Protein AF-A0A2P2ID49-F1 (afdb_monomer)

Sequence (143 aa):
AFIYKSDTPEELIAKAVEMADAARKGGFLALEEAEISNAFMQKGVDMLVDGHDADVVRASLSSDIRLTAARHEVGAGIFKQFGDVAPAMGMIGTLIGLVAMLSNMDDPKSIGPAMAVALLTTLYGAMIANMVCLPICDKLKLR

Nearest PDB structures (foldseek):
  8brd-assembly1_B  TM=9.382E-01  e=3.944E-12  Vibrio alginolyticus
  8brd-assembly1_D  TM=9.286E-01  e=2.501E-11  Vibrio alginolyticus
  8ucs-assembly1_C  TM=9.036E-01  e=2.583E-06  Clostridium sporogenes
  6ysl-assembly1_C  TM=8.805E-01  e=3.514E-06  Bacillus subtilis subsp. subtilis str. 168
  6ykm-assembly1_D  TM=8.972E-01  e=2.012E-05  Campylobacter jejuni subsp. jejuni 81-176

Structure (mmCIF, N/CA/C/O backbone):
data_AF-A0A2P2ID49-F1
#
_entry.id   AF-A0A2P2ID49-F1
#
loop_
_atom_site.group_PDB
_atom_site.id
_atom_site.type_symbol
_atom_site.label_atom_id
_atom_site.label_alt_id
_atom_site.label_comp_id
_atom_site.label_asym_id
_atom_site.label_entity_id
_atom_site.label_seq_id
_atom_site.pdbx_PDB_ins_code
_atom_site.Cartn_x
_atom_site.Cartn_y
_atom_site.Cartn_z
_atom_site.occupancy
_atom_site.B_iso_or_equiv
_atom_site.auth_seq_id
_atom_site.auth_comp_id
_atom_site.auth_asym_id
_atom_site.auth_atom_id
_atom_site.pdbx_PDB_model_num
ATOM 1 N N . ALA A 1 1 ? 4.492 6.880 5.075 1.00 44.06 1 ALA A N 1
ATOM 2 C CA . ALA A 1 1 ? 4.547 5.419 4.839 1.00 44.06 1 ALA A CA 1
ATOM 3 C C . ALA A 1 1 ? 5.418 4.665 5.859 1.00 44.06 1 ALA A C 1
ATOM 5 O O . ALA A 1 1 ? 5.017 3.587 6.264 1.00 44.06 1 ALA A O 1
ATOM 6 N N . PHE A 1 2 ? 6.559 5.211 6.315 1.00 46.94 2 PHE A N 1
ATOM 7 C CA . PHE A 1 2 ? 7.490 4.529 7.243 1.00 46.94 2 PHE A CA 1
ATOM 8 C C . PHE A 1 2 ? 7.328 4.858 8.741 1.00 46.94 2 PHE A C 1
ATOM 10 O O . PHE A 1 2 ? 8.025 4.276 9.564 1.00 46.94 2 PHE A O 1
ATOM 17 N N . ILE A 1 3 ? 6.437 5.781 9.111 1.00 54.84 3 ILE A N 1
ATOM 18 C CA . ILE A 1 3 ? 6.372 6.346 10.470 1.00 54.84 3 ILE A CA 1
ATOM 19 C C . ILE A 1 3 ? 4.932 6.270 10.974 1.00 54.84 3 ILE A C 1
ATOM 21 O O . ILE A 1 3 ? 4.253 7.278 11.124 1.00 54.84 3 ILE A O 1
ATOM 25 N N . TYR A 1 4 ?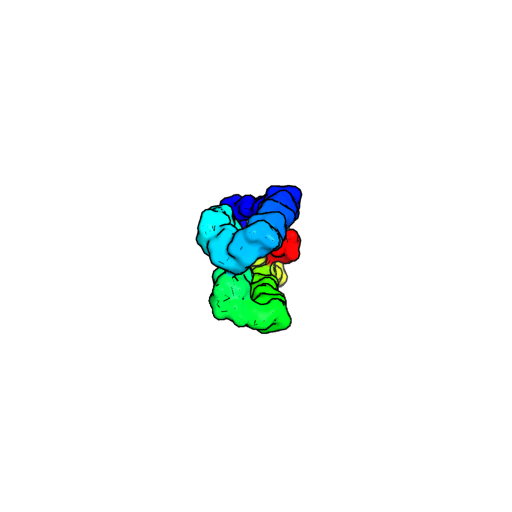 4.405 5.064 11.142 1.00 59.25 4 TYR A N 1
ATOM 26 C CA . TYR A 1 4 ? 3.198 4.904 11.945 1.00 59.25 4 TYR A CA 1
ATOM 27 C C . TYR A 1 4 ? 3.289 3.588 12.688 1.00 59.25 4 TYR A C 1
ATOM 29 O O . TYR A 1 4 ? 3.264 2.523 12.065 1.00 59.25 4 TYR A O 1
ATOM 37 N N . LYS A 1 5 ? 3.440 3.711 14.003 1.00 61.59 5 LYS A N 1
ATOM 38 C CA . LYS A 1 5 ? 3.459 2.620 14.965 1.00 61.59 5 LYS A CA 1
ATOM 39 C C . LYS A 1 5 ? 2.000 2.323 15.299 1.00 61.59 5 LYS A C 1
ATOM 41 O O . LYS A 1 5 ? 1.286 3.236 15.693 1.00 61.59 5 LYS A O 1
ATOM 46 N N . SER A 1 6 ? 1.549 1.104 15.038 1.00 65.75 6 SER A N 1
ATOM 47 C CA . SER A 1 6 ? 0.237 0.660 15.508 1.00 65.75 6 SER A CA 1
ATOM 48 C C . SER A 1 6 ? 0.249 0.644 17.037 1.00 65.75 6 SER A C 1
ATOM 50 O O . SER A 1 6 ? 1.268 0.254 17.616 1.00 65.75 6 SER A O 1
ATOM 52 N N . ASP A 1 7 ? -0.848 1.058 17.667 1.00 74.69 7 ASP A N 1
ATOM 53 C CA . ASP A 1 7 ? -1.019 0.908 19.115 1.00 74.69 7 ASP A CA 1
ATOM 54 C C . ASP A 1 7 ? -0.934 -0.579 19.484 1.00 74.69 7 ASP A C 1
ATOM 56 O O . ASP A 1 7 ? -1.354 -1.449 18.709 1.00 74.69 7 ASP A O 1
ATOM 60 N N . THR A 1 8 ? -0.356 -0.887 20.644 1.00 81.44 8 THR A N 1
ATOM 61 C CA . THR A 1 8 ? -0.265 -2.274 21.105 1.00 81.44 8 THR A CA 1
ATOM 62 C C . THR A 1 8 ? -1.664 -2.762 21.505 1.00 81.44 8 THR A C 1
ATOM 64 O O . THR A 1 8 ? -2.412 -2.035 22.170 1.00 81.44 8 THR A O 1
ATOM 67 N N . PRO A 1 9 ? -2.072 -3.978 21.095 1.00 82.12 9 PRO A N 1
ATOM 68 C CA . PRO A 1 9 ? -3.384 -4.515 21.450 1.00 82.12 9 PRO A CA 1
ATOM 69 C C . PRO A 1 9 ? -3.624 -4.546 22.963 1.00 82.12 9 PRO A C 1
ATOM 71 O O . PRO A 1 9 ? -4.744 -4.325 23.417 1.00 82.12 9 PRO A O 1
ATOM 74 N N . GLU A 1 10 ? -2.574 -4.786 23.746 1.00 85.44 10 GLU A N 1
ATOM 75 C CA . GLU A 1 10 ? -2.632 -4.866 25.202 1.00 85.44 10 GLU A CA 1
ATOM 76 C C . GLU A 1 10 ? -3.012 -3.522 25.840 1.00 85.44 10 GLU A C 1
ATOM 78 O O . GLU A 1 10 ? -3.862 -3.488 26.733 1.00 85.44 10 GLU A O 1
ATOM 83 N N . GLU A 1 11 ? -2.443 -2.413 25.355 1.00 84.62 11 GLU A N 1
ATOM 84 C CA . GLU A 1 11 ? -2.773 -1.063 25.831 1.00 84.62 11 GLU A CA 1
ATOM 85 C C . GLU A 1 11 ? -4.219 -0.688 25.485 1.00 84.62 11 GLU A C 1
ATOM 87 O O . GLU A 1 11 ? -4.935 -0.132 26.321 1.00 84.62 11 GLU A O 1
ATOM 92 N N . LEU A 1 12 ? -4.684 -1.049 24.284 1.00 84.19 12 LEU A N 1
ATOM 93 C CA . LEU A 1 12 ? -6.065 -0.802 23.859 1.00 84.19 12 LEU A CA 1
ATOM 94 C C . LEU A 1 12 ? -7.079 -1.586 24.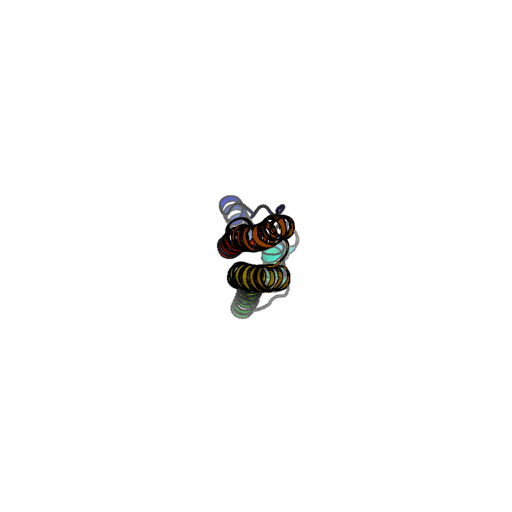702 1.00 84.19 12 LEU A C 1
ATOM 96 O O . LEU A 1 12 ? -8.121 -1.041 25.063 1.00 84.19 12 LEU A O 1
ATOM 100 N N . ILE A 1 13 ? -6.779 -2.844 25.044 1.00 86.69 13 ILE A N 1
ATOM 101 C CA . ILE A 1 13 ? -7.644 -3.667 25.902 1.00 86.69 13 ILE A CA 1
ATOM 102 C C . ILE A 1 13 ? -7.725 -3.068 27.306 1.00 86.69 13 ILE A C 1
ATOM 104 O O . ILE A 1 13 ? -8.827 -2.907 27.830 1.00 86.69 13 ILE A O 1
ATOM 108 N N . ALA A 1 14 ? -6.584 -2.709 27.902 1.00 86.94 14 ALA A N 1
ATOM 109 C CA . ALA A 1 14 ? -6.555 -2.099 29.229 1.00 86.94 14 ALA A CA 1
ATOM 110 C C . ALA A 1 14 ? -7.387 -0.807 29.265 1.00 86.94 14 ALA A C 1
ATOM 112 O O . ALA A 1 14 ? -8.234 -0.640 30.143 1.00 86.94 14 ALA A O 1
ATOM 113 N N . LYS A 1 15 ? -7.224 0.049 28.250 1.00 83.44 15 LYS A N 1
ATOM 114 C CA . LYS A 1 15 ? -7.964 1.308 28.129 1.00 83.44 15 LYS A CA 1
ATOM 115 C C . LYS A 1 15 ? -9.461 1.093 27.888 1.00 83.44 15 LYS A C 1
ATOM 117 O O . LYS A 1 15 ? -10.283 1.812 28.444 1.00 83.44 15 LYS A O 1
ATOM 122 N N . ALA A 1 16 ? -9.843 0.076 27.115 1.00 85.31 16 ALA A N 1
ATOM 123 C CA . ALA A 1 16 ? -11.247 -0.280 26.920 1.00 85.31 16 ALA A CA 1
ATOM 124 C C . ALA A 1 16 ? -11.922 -0.752 28.222 1.00 85.31 16 ALA A C 1
ATOM 126 O O . ALA A 1 16 ? -13.067 -0.383 28.484 1.00 85.31 16 ALA A O 1
ATOM 127 N N . VAL A 1 17 ? -11.218 -1.535 29.048 1.00 87.75 17 VAL A N 1
ATOM 128 C CA . VAL A 1 17 ? -11.719 -1.981 30.360 1.00 87.75 17 VAL A CA 1
ATOM 129 C C . VAL A 1 17 ? -11.858 -0.801 31.323 1.00 87.75 17 VAL A C 1
ATOM 131 O O . VAL A 1 17 ? -12.897 -0.663 31.963 1.00 87.75 17 VAL A O 1
ATOM 134 N N . GLU A 1 18 ? -10.862 0.085 31.374 1.00 86.00 18 GLU A N 1
ATOM 135 C CA . GLU A 1 18 ? -10.901 1.299 32.197 1.00 86.00 18 GLU A CA 1
ATOM 136 C C . GLU A 1 18 ? -12.107 2.188 31.852 1.00 86.00 18 GLU A C 1
ATOM 138 O O . GLU A 1 18 ? -12.856 2.602 32.740 1.00 86.00 18 GLU A O 1
ATOM 143 N N . MET A 1 19 ? -12.360 2.413 30.560 1.00 83.25 19 MET A N 1
ATOM 144 C CA . MET A 1 19 ? -13.525 3.178 30.107 1.00 83.25 19 MET A CA 1
ATOM 145 C C . MET A 1 19 ? -14.849 2.476 30.426 1.00 83.25 19 MET A C 1
ATOM 147 O O . MET A 1 19 ? -15.819 3.138 30.788 1.00 83.25 19 MET A O 1
ATOM 151 N N . ALA A 1 20 ? -14.913 1.144 30.335 1.00 85.19 20 ALA A N 1
ATOM 152 C CA . ALA A 1 20 ? -16.111 0.396 30.711 1.00 85.19 20 ALA A CA 1
ATOM 153 C C . ALA A 1 20 ? -16.430 0.541 32.211 1.00 85.19 20 ALA A C 1
ATOM 155 O O . ALA A 1 20 ? -17.593 0.717 32.586 1.00 85.19 20 ALA A O 1
ATOM 156 N N . ASP A 1 21 ? -15.405 0.524 33.068 1.00 86.25 21 ASP A N 1
ATOM 157 C CA . ASP A 1 21 ? -15.557 0.753 34.506 1.00 86.25 21 ASP A CA 1
ATOM 158 C C . ASP A 1 21 ? -15.966 2.199 34.825 1.00 86.25 21 ASP A C 1
ATOM 160 O O . ASP A 1 21 ? -16.819 2.417 35.693 1.00 86.25 21 ASP A O 1
ATOM 164 N N . ALA A 1 22 ? -15.409 3.184 34.111 1.00 83.62 22 ALA A N 1
ATOM 165 C CA . ALA A 1 22 ? -15.796 4.590 34.227 1.00 83.62 22 ALA A CA 1
ATOM 166 C C . ALA A 1 22 ? -17.264 4.807 33.821 1.00 83.62 22 ALA A C 1
ATOM 168 O O . ALA A 1 22 ? -18.043 5.362 34.601 1.00 83.62 22 ALA A O 1
ATOM 169 N N . ALA A 1 23 ? -17.677 4.264 32.671 1.00 84.56 23 ALA A N 1
ATOM 170 C CA . ALA A 1 23 ? -19.054 4.328 32.184 1.00 84.56 23 ALA A CA 1
ATOM 171 C C . ALA A 1 23 ? -20.051 3.679 33.154 1.00 84.56 23 ALA A C 1
ATOM 173 O O . ALA A 1 23 ? -21.165 4.167 33.340 1.00 84.56 23 ALA A O 1
ATOM 174 N N . ARG A 1 24 ? -19.654 2.589 33.824 1.00 83.75 24 ARG A N 1
ATOM 175 C CA . ARG A 1 24 ? -20.508 1.905 34.803 1.00 83.75 24 ARG A CA 1
ATOM 176 C C . ARG A 1 24 ? -20.708 2.710 36.089 1.00 83.75 24 ARG A C 1
ATOM 178 O O . ARG A 1 24 ? -21.765 2.593 36.705 1.00 83.75 24 ARG A O 1
ATOM 185 N N . LYS A 1 25 ? -19.707 3.487 36.516 1.00 83.69 25 LYS A N 1
ATOM 186 C CA . LYS A 1 25 ? -19.762 4.292 37.750 1.00 83.69 25 LYS A CA 1
ATOM 187 C C . LYS A 1 25 ? -20.379 5.675 37.532 1.00 83.69 25 LYS A C 1
ATOM 189 O O . LYS A 1 25 ? -21.123 6.128 38.395 1.00 83.69 25 LYS A O 1
ATOM 194 N N . GLY A 1 26 ? -20.060 6.331 36.417 1.00 74.81 26 GLY A N 1
ATOM 195 C CA . GLY A 1 26 ? -20.427 7.725 36.141 1.00 74.81 26 GLY A CA 1
ATOM 196 C C . GLY A 1 26 ? -21.353 7.937 34.938 1.00 74.81 26 GLY A C 1
ATOM 197 O O . GLY A 1 26 ? -21.695 9.077 34.635 1.00 74.81 26 GLY A O 1
ATOM 198 N N . GLY A 1 27 ? -21.789 6.869 34.261 1.00 78.50 27 GLY A N 1
ATOM 199 C CA . GLY A 1 27 ? -22.607 6.966 33.050 1.00 78.50 27 GLY A CA 1
ATOM 200 C C . GLY A 1 27 ? -21.821 7.490 31.843 1.00 78.50 27 GLY A C 1
ATOM 201 O O . GLY A 1 27 ? -20.593 7.523 31.850 1.00 78.50 27 GLY A O 1
ATOM 202 N N . PHE A 1 28 ? -22.533 7.906 30.792 1.00 72.69 28 PHE A N 1
ATOM 203 C CA . PHE A 1 28 ? -21.910 8.362 29.542 1.00 72.69 28 PHE A CA 1
ATOM 204 C C . PHE A 1 28 ? -21.135 9.682 29.686 1.00 72.69 28 PHE A C 1
ATOM 206 O O . PHE A 1 28 ? -20.108 9.830 29.041 1.00 72.69 28 PHE A O 1
ATOM 213 N N . LEU A 1 29 ? -21.535 10.593 30.585 1.00 72.56 29 LEU A N 1
ATOM 214 C CA . LEU A 1 29 ? -20.789 11.841 30.832 1.00 72.56 29 LEU A CA 1
ATOM 215 C C . LEU A 1 29 ? -19.365 11.591 31.351 1.00 72.56 29 LEU A C 1
ATOM 217 O O . LEU A 1 29 ? -18.451 12.342 31.037 1.00 72.56 29 LEU A O 1
ATOM 221 N N . ALA A 1 30 ? -19.150 10.511 32.108 1.00 73.75 30 ALA A N 1
ATOM 222 C CA . ALA A 1 30 ? -17.820 10.163 32.605 1.00 73.75 30 ALA A CA 1
ATOM 223 C C . ALA A 1 30 ? -16.859 9.695 31.497 1.00 73.75 30 ALA A C 1
ATOM 225 O O . ALA A 1 30 ? -15.654 9.625 31.725 1.00 73.75 30 ALA A O 1
ATOM 226 N N . LEU A 1 31 ? -17.377 9.363 30.309 1.00 73.69 31 LEU A N 1
ATOM 227 C CA . LEU A 1 31 ? -16.561 9.027 29.144 1.00 73.69 31 LEU A CA 1
ATOM 228 C C . LEU A 1 31 ? -16.069 10.269 28.386 1.00 73.69 31 LEU A C 1
ATOM 230 O O . LEU A 1 31 ? -15.079 10.163 27.671 1.00 73.69 31 LEU A O 1
ATOM 234 N N . GLU A 1 32 ? -16.717 11.425 28.555 1.00 70.88 32 GLU A N 1
ATOM 235 C CA . GLU A 1 32 ? -16.326 12.693 27.917 1.00 70.88 32 GLU A CA 1
ATOM 236 C C . GLU A 1 32 ? -15.051 13.281 28.549 1.00 70.88 32 GLU A C 1
ATOM 238 O O . GLU A 1 32 ? -14.226 13.888 27.872 1.00 70.88 32 GLU A O 1
ATOM 243 N N . GLU A 1 33 ? -14.844 13.037 29.847 1.00 68.75 33 GLU A N 1
ATOM 244 C CA . GLU A 1 33 ? -13.645 13.466 30.582 1.00 68.75 33 GLU A CA 1
ATOM 245 C C . GLU A 1 33 ? -12.429 12.546 30.350 1.00 68.75 33 GLU A C 1
ATOM 247 O O . GLU A 1 33 ? -11.311 12.875 30.755 1.00 68.75 33 GLU A O 1
ATOM 252 N N . ALA A 1 34 ? -12.621 11.385 29.713 1.00 71.19 34 ALA A N 1
ATOM 253 C CA . ALA A 1 34 ? -11.558 10.410 29.496 1.00 71.19 34 ALA A CA 1
ATOM 254 C C . ALA A 1 34 ? -10.684 10.794 28.290 1.00 71.19 34 ALA A C 1
ATOM 256 O O . ALA A 1 34 ? -11.147 10.873 27.153 1.00 71.19 34 ALA A O 1
ATOM 257 N N . GLU A 1 35 ? -9.379 10.973 28.511 1.00 71.69 35 GLU A N 1
ATOM 258 C CA . GLU A 1 35 ? -8.438 11.312 27.440 1.00 71.69 35 GLU A CA 1
ATOM 259 C C . GLU A 1 35 ? -8.142 10.087 26.554 1.00 71.69 35 GLU A C 1
ATOM 261 O O . GLU A 1 35 ? -7.366 9.183 26.899 1.00 71.69 35 GLU A O 1
ATOM 266 N N . ILE A 1 36 ? -8.766 10.031 25.378 1.00 77.25 36 ILE A N 1
ATOM 267 C CA . ILE A 1 36 ? -8.595 8.934 24.423 1.00 77.25 36 ILE A CA 1
ATOM 268 C C . ILE A 1 36 ? -7.503 9.298 23.414 1.00 77.25 36 ILE A C 1
ATOM 270 O O . ILE A 1 36 ? -7.618 10.243 22.646 1.00 77.25 36 ILE A O 1
ATOM 274 N N . SER A 1 37 ? -6.435 8.502 23.386 1.00 74.62 37 SER A N 1
ATOM 275 C CA . SER A 1 37 ? -5.283 8.708 22.497 1.00 74.62 37 SER A CA 1
ATOM 276 C C . SER A 1 37 ? -5.550 8.272 21.054 1.00 74.62 37 SER A C 1
ATOM 278 O O . SER A 1 37 ? -4.947 8.798 20.120 1.00 74.62 37 SER A O 1
ATOM 280 N N . ASN A 1 38 ? -6.446 7.302 20.859 1.00 81.88 38 ASN A N 1
ATOM 281 C CA . ASN A 1 38 ? -6.771 6.759 19.549 1.00 81.88 38 ASN A CA 1
ATOM 282 C C . ASN A 1 38 ? -8.034 7.425 18.980 1.00 81.88 38 ASN A C 1
ATOM 284 O O . ASN A 1 38 ? -9.139 7.224 19.484 1.00 81.88 38 ASN A O 1
ATOM 288 N N . ALA A 1 39 ? -7.873 8.158 17.875 1.00 83.69 39 ALA A N 1
ATOM 289 C CA . ALA A 1 39 ? -8.956 8.899 17.225 1.00 83.69 39 ALA A CA 1
ATOM 290 C C . ALA A 1 39 ? -10.153 8.022 16.793 1.00 83.69 39 ALA A C 1
ATOM 292 O O . ALA A 1 39 ? -11.282 8.505 16.742 1.00 83.69 39 ALA A O 1
ATOM 293 N N . PHE A 1 40 ? -9.936 6.734 16.492 1.00 86.12 40 PHE A N 1
ATOM 294 C CA . PHE A 1 40 ? -11.020 5.807 16.151 1.00 86.12 40 PHE A CA 1
ATOM 295 C C . PHE A 1 40 ? -11.863 5.442 17.381 1.00 86.12 40 PHE A C 1
ATOM 297 O O . PHE A 1 40 ? -13.089 5.431 17.297 1.00 86.12 40 PHE A O 1
ATOM 304 N N . MET A 1 41 ? -11.220 5.186 18.528 1.00 83.38 41 MET A N 1
ATOM 305 C CA . MET A 1 41 ? -11.929 4.956 19.795 1.00 83.38 41 MET A CA 1
ATOM 306 C C . MET A 1 41 ? -12.684 6.206 20.239 1.00 83.38 41 MET A C 1
ATOM 308 O O . MET A 1 41 ? -13.833 6.088 20.652 1.00 83.38 41 MET A O 1
ATOM 312 N N . GLN A 1 42 ? -12.069 7.385 20.104 1.00 85.44 42 GLN A N 1
ATOM 313 C CA . GLN A 1 42 ? -12.686 8.653 20.488 1.00 85.44 42 GLN A CA 1
ATOM 314 C C . GLN A 1 42 ? -13.983 8.890 19.716 1.00 85.44 42 GLN A C 1
ATOM 316 O O . GLN A 1 42 ? -15.031 9.053 20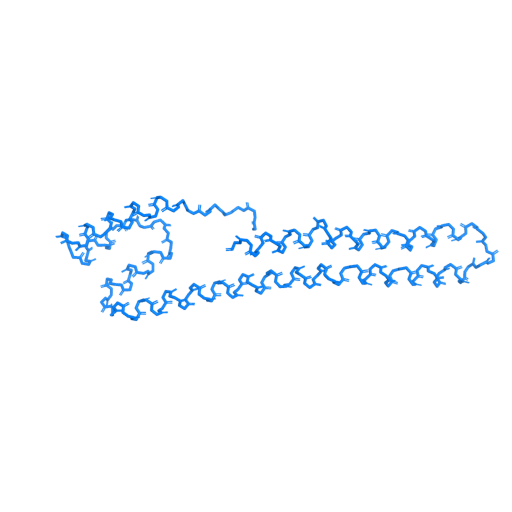.324 1.00 85.44 42 GLN A O 1
ATOM 321 N N . LYS A 1 43 ? -13.951 8.738 18.386 1.00 86.31 43 LYS A N 1
ATOM 322 C CA . LYS A 1 43 ? -15.147 8.860 17.541 1.00 86.31 43 LYS A CA 1
ATOM 323 C C . LYS A 1 43 ? -16.281 7.917 17.971 1.00 86.31 43 LYS A C 1
ATOM 325 O O . LYS A 1 43 ? -17.451 8.270 17.877 1.00 86.31 43 LYS A O 1
ATOM 330 N N . GLY A 1 44 ? -15.945 6.702 18.410 1.00 86.19 44 GLY A N 1
ATOM 331 C CA . GLY A 1 44 ? -16.919 5.743 18.932 1.00 86.19 44 GLY A CA 1
ATOM 332 C C . GLY A 1 44 ? -17.543 6.182 20.257 1.00 86.19 44 GLY A C 1
ATOM 333 O O . GLY A 1 44 ? -18.748 6.028 20.438 1.00 86.19 44 GLY A O 1
ATOM 334 N N . VAL A 1 45 ? -16.728 6.735 21.156 1.00 86.31 45 VAL A N 1
ATOM 335 C CA . VAL A 1 45 ? -17.169 7.262 22.451 1.00 86.31 45 VAL A CA 1
ATOM 336 C C . VAL A 1 45 ? -18.029 8.511 22.272 1.00 86.31 45 VAL A C 1
ATOM 338 O O . VAL A 1 45 ? -19.112 8.552 22.845 1.00 86.31 45 VAL A O 1
ATOM 341 N N . ASP A 1 46 ? -17.637 9.445 21.406 1.00 86.00 46 ASP A N 1
ATOM 342 C CA . ASP A 1 46 ? -18.410 10.660 21.112 1.00 86.00 46 ASP A CA 1
ATOM 343 C C . ASP A 1 46 ? -19.831 10.311 20.634 1.00 86.00 46 ASP A C 1
ATOM 345 O O . ASP A 1 46 ? -20.816 10.815 21.166 1.00 86.00 46 ASP A O 1
ATOM 349 N N . MET A 1 47 ? -19.967 9.342 19.716 1.00 85.94 47 MET A N 1
ATOM 350 C CA . MET A 1 47 ? -21.287 8.898 19.244 1.00 85.94 47 MET A CA 1
ATOM 351 C C . MET A 1 47 ? -22.150 8.274 20.358 1.00 85.94 47 MET A C 1
ATOM 353 O O . MET A 1 47 ? -23.377 8.386 20.309 1.00 85.94 47 MET A O 1
ATOM 357 N N . LEU A 1 48 ? -21.532 7.614 21.346 1.00 84.12 48 LEU A N 1
ATOM 358 C CA . LEU A 1 48 ? -22.235 7.057 22.509 1.00 84.12 48 LEU A CA 1
ATOM 359 C C . LEU A 1 48 ? -22.648 8.150 23.505 1.00 84.12 48 LEU A C 1
ATOM 361 O O . LEU A 1 48 ? -23.743 8.065 24.059 1.00 84.12 48 LEU A O 1
ATOM 365 N N . VAL A 1 49 ? -21.809 9.171 23.715 1.00 85.00 49 VAL A N 1
ATOM 366 C CA . VAL A 1 49 ? -22.125 10.346 24.551 1.00 85.00 49 VAL A CA 1
ATOM 367 C C . VAL A 1 49 ? -23.272 11.152 23.938 1.00 85.00 49 VAL A C 1
ATOM 369 O O . VAL A 1 49 ? -24.191 11.546 24.654 1.00 85.00 49 VAL A O 1
ATOM 372 N N . ASP A 1 50 ? -23.292 11.278 22.610 1.00 85.44 50 ASP A N 1
ATOM 373 C CA . ASP A 1 50 ? -24.375 11.906 21.843 1.00 85.44 50 ASP A CA 1
ATOM 374 C C . ASP A 1 50 ? -25.704 11.118 21.891 1.00 85.44 50 ASP A C 1
ATOM 376 O O . ASP A 1 50 ? -26.724 11.578 21.375 1.00 85.44 50 ASP A O 1
ATOM 380 N N . GLY A 1 51 ? -25.716 9.925 22.498 1.00 84.06 51 GLY A N 1
ATOM 381 C CA . GLY A 1 51 ? -26.922 9.123 22.705 1.00 84.06 51 GLY A CA 1
ATOM 382 C C . GLY A 1 51 ? -27.368 8.304 21.492 1.00 84.06 51 GLY A C 1
ATOM 383 O O . GLY A 1 51 ? -28.539 7.933 21.412 1.00 84.06 51 GLY A O 1
ATOM 384 N N . HIS A 1 52 ? -26.472 8.010 20.544 1.00 86.19 52 HIS A N 1
ATOM 385 C CA . HIS A 1 52 ? -26.795 7.120 19.428 1.00 86.19 52 HIS A CA 1
ATOM 386 C C . HIS A 1 52 ? -26.954 5.667 19.898 1.00 86.19 52 HIS A C 1
ATOM 388 O O . HIS A 1 52 ? -26.214 5.185 20.759 1.00 86.19 52 HIS A O 1
ATOM 394 N N . ASP A 1 53 ? -27.875 4.934 19.269 1.00 89.44 53 ASP A N 1
ATOM 395 C CA . ASP A 1 53 ? -28.057 3.506 19.528 1.00 89.44 53 ASP A CA 1
ATOM 396 C C . ASP A 1 53 ? -26.782 2.706 19.229 1.00 89.44 53 ASP A C 1
ATOM 398 O O . ASP A 1 53 ? -26.092 2.927 18.226 1.00 89.44 53 ASP A O 1
ATOM 402 N N . ALA A 1 54 ? -26.509 1.695 20.058 1.00 86.50 54 ALA A N 1
ATOM 403 C CA . ALA A 1 54 ? -25.324 0.847 19.929 1.00 86.50 54 ALA A CA 1
ATOM 404 C C . ALA A 1 54 ? -25.208 0.174 18.547 1.00 86.50 54 ALA A C 1
ATOM 406 O O . ALA A 1 54 ? -24.099 -0.022 18.042 1.00 86.50 54 ALA A O 1
ATOM 407 N N . ASP A 1 55 ? -26.339 -0.146 17.911 1.00 90.19 55 ASP A N 1
ATOM 408 C CA . ASP A 1 55 ? -26.370 -0.732 16.570 1.00 90.19 55 ASP A CA 1
ATOM 409 C C . ASP A 1 55 ? -25.930 0.265 15.491 1.00 90.19 55 ASP A C 1
ATOM 411 O O . ASP A 1 55 ? -25.185 -0.102 14.578 1.00 90.19 55 ASP A O 1
ATOM 415 N N . VAL A 1 56 ? -26.312 1.539 15.622 1.00 90.00 56 VAL A N 1
ATOM 416 C CA . VAL A 1 56 ? -25.902 2.616 14.707 1.00 90.00 56 VAL A CA 1
ATOM 417 C C . VAL A 1 56 ? -24.411 2.899 14.861 1.00 90.00 56 VAL A C 1
ATOM 419 O O . VAL A 1 56 ? -23.691 2.965 13.862 1.00 90.00 56 VAL A O 1
ATOM 422 N N . VAL A 1 57 ? -23.920 2.977 16.103 1.00 89.75 57 VAL A N 1
ATOM 423 C CA . VAL A 1 57 ? -22.490 3.155 16.402 1.00 89.75 57 VAL A CA 1
ATOM 424 C C . VAL A 1 57 ? -21.672 2.001 15.822 1.00 89.75 57 VAL A C 1
ATOM 426 O O . VAL A 1 57 ? -20.693 2.226 15.106 1.00 89.75 57 VAL A O 1
ATOM 429 N N . ARG A 1 58 ? -22.106 0.753 16.049 1.00 89.69 58 ARG A N 1
ATOM 430 C CA . ARG A 1 58 ? -21.459 -0.441 15.487 1.00 89.69 58 ARG A CA 1
ATOM 431 C C . ARG A 1 58 ? -21.441 -0.405 13.962 1.00 89.69 58 ARG A C 1
ATOM 433 O O . ARG A 1 58 ? -20.401 -0.704 13.373 1.00 89.69 58 ARG A O 1
ATOM 440 N N . ALA A 1 59 ? -22.561 -0.070 13.323 1.00 92.44 59 ALA A N 1
ATOM 441 C CA . ALA A 1 59 ? -22.657 -0.011 11.868 1.00 92.44 59 ALA A CA 1
ATOM 442 C C . ALA A 1 59 ? -21.734 1.070 11.282 1.00 92.44 59 ALA A C 1
ATOM 444 O O . ALA A 1 59 ? -21.016 0.806 10.316 1.00 92.44 59 ALA A O 1
ATOM 445 N N . SER A 1 60 ? -21.699 2.249 11.907 1.00 91.31 60 SER A N 1
ATOM 446 C CA . SER A 1 60 ? -20.846 3.376 11.520 1.00 91.31 60 SER A CA 1
ATOM 447 C C . SER A 1 60 ? -19.359 3.023 11.625 1.00 91.31 60 SER A C 1
ATOM 449 O O . SER A 1 60 ? -18.638 3.074 10.628 1.00 91.31 60 SER A O 1
ATOM 451 N N . LEU A 1 61 ? -18.915 2.536 12.791 1.00 90.69 61 LEU A N 1
ATOM 452 C CA . LEU A 1 61 ? -17.523 2.128 13.015 1.00 90.69 61 LEU A CA 1
ATOM 453 C C . LEU A 1 61 ? -17.104 0.967 12.100 1.00 90.69 61 LEU A C 1
ATOM 455 O O . LEU A 1 61 ? -15.998 0.970 11.562 1.00 90.69 61 LEU A O 1
ATOM 459 N N . SER A 1 62 ? -17.992 -0.006 11.867 1.00 91.88 62 SER A N 1
ATOM 460 C CA . SER A 1 62 ? -17.723 -1.113 10.935 1.00 91.88 62 SER A CA 1
ATOM 461 C C . SER A 1 62 ? -17.588 -0.620 9.492 1.00 91.88 62 SER A C 1
ATOM 463 O O . SER A 1 62 ? -16.73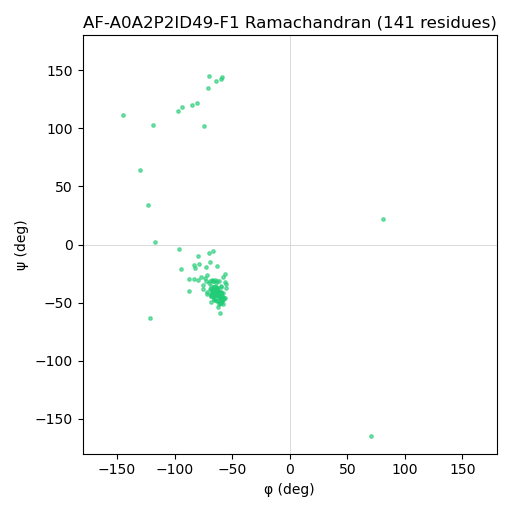5 -1.104 8.743 1.00 91.88 62 SER A O 1
ATOM 465 N N . SER A 1 63 ? -18.406 0.358 9.095 1.00 92.38 63 SER A N 1
ATOM 466 C CA . SER A 1 63 ? -18.305 0.994 7.782 1.00 92.38 63 SER A CA 1
ATOM 467 C C . SER A 1 63 ? -16.984 1.751 7.629 1.00 92.38 63 SER A C 1
ATOM 469 O O . SER A 1 63 ? -16.315 1.591 6.608 1.00 92.38 63 SER A O 1
ATOM 471 N N . ASP A 1 64 ? -16.559 2.501 8.646 1.00 89.94 64 ASP A N 1
ATOM 472 C CA . ASP A 1 64 ? -15.274 3.210 8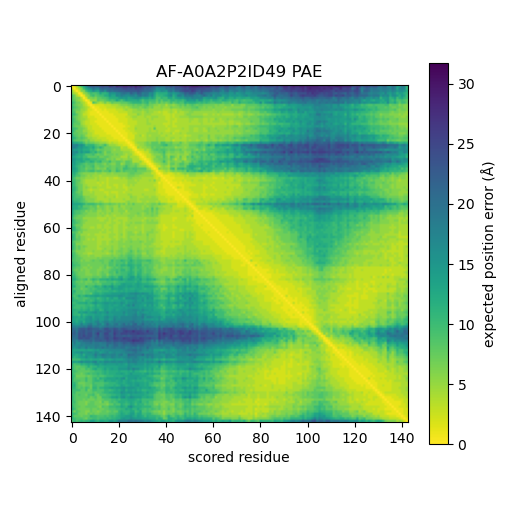.652 1.00 89.94 64 ASP A CA 1
ATOM 473 C C . ASP A 1 64 ? -14.075 2.260 8.546 1.00 89.94 64 ASP A C 1
ATOM 475 O O . ASP A 1 64 ? -13.152 2.517 7.764 1.00 89.94 64 ASP A O 1
ATOM 479 N N . ILE A 1 65 ? -14.100 1.135 9.273 1.00 90.56 65 ILE A N 1
ATOM 480 C CA . ILE A 1 65 ? -13.084 0.077 9.151 1.00 90.56 65 ILE A CA 1
ATOM 481 C C . ILE A 1 65 ? -13.040 -0.431 7.708 1.00 90.56 65 ILE A C 1
ATOM 483 O O . ILE A 1 65 ? -11.966 -0.501 7.108 1.00 90.56 65 ILE A O 1
ATOM 487 N N . ARG A 1 66 ? -14.203 -0.732 7.115 1.00 91.12 66 ARG A N 1
ATOM 488 C CA . ARG A 1 66 ? -14.288 -1.233 5.738 1.00 91.12 66 ARG A CA 1
ATOM 489 C C . ARG A 1 66 ? -13.770 -0.220 4.718 1.00 91.12 66 ARG A C 1
ATOM 491 O O . ARG A 1 66 ? -13.041 -0.602 3.809 1.00 91.12 66 ARG A O 1
ATOM 498 N N . LEU A 1 67 ? -14.122 1.057 4.856 1.00 91.00 67 LEU A N 1
ATOM 499 C CA . LEU A 1 67 ? -13.649 2.123 3.968 1.00 91.00 67 LEU A CA 1
ATOM 500 C C . LEU A 1 67 ? -12.138 2.334 4.098 1.00 91.00 67 LEU A C 1
ATOM 502 O O . LEU A 1 67 ? -11.447 2.544 3.101 1.00 91.00 67 LEU A O 1
ATOM 506 N N . THR A 1 68 ? -11.616 2.229 5.318 1.00 88.12 68 THR A N 1
ATOM 507 C CA . THR A 1 68 ? -10.180 2.310 5.584 1.00 88.12 68 THR A CA 1
ATOM 508 C C . THR A 1 68 ? -9.443 1.138 4.942 1.00 88.12 68 THR A C 1
ATOM 510 O O . THR A 1 68 ? -8.476 1.369 4.215 1.00 88.12 68 THR A O 1
ATOM 513 N N . ALA A 1 69 ? -9.937 -0.091 5.119 1.00 87.62 69 ALA A N 1
ATOM 514 C CA . ALA A 1 69 ? -9.395 -1.286 4.477 1.00 87.62 69 ALA A CA 1
ATOM 515 C C . ALA A 1 69 ? -9.445 -1.185 2.943 1.00 87.62 69 ALA A C 1
ATOM 517 O O . ALA A 1 69 ? -8.430 -1.403 2.288 1.00 87.62 69 ALA A O 1
ATOM 518 N N . ALA A 1 70 ? -10.571 -0.748 2.370 1.00 89.31 70 ALA A N 1
ATOM 519 C CA . ALA A 1 70 ? -10.709 -0.549 0.926 1.00 89.31 70 ALA A CA 1
ATOM 520 C C . ALA A 1 70 ? -9.699 0.478 0.384 1.00 89.31 70 ALA A C 1
ATOM 522 O O . ALA A 1 70 ? -9.082 0.268 -0.658 1.00 89.31 70 ALA A O 1
ATOM 523 N N . ARG A 1 71 ? -9.464 1.581 1.107 1.00 87.88 71 ARG A N 1
ATOM 524 C CA . ARG A 1 71 ? -8.440 2.570 0.734 1.00 87.88 71 ARG A CA 1
ATOM 525 C C . ARG A 1 71 ? -7.029 1.973 0.764 1.00 87.88 71 ARG A C 1
ATOM 527 O O . ARG A 1 71 ? -6.228 2.275 -0.122 1.00 87.88 71 ARG A O 1
ATOM 534 N N . HIS A 1 72 ? -6.716 1.149 1.764 1.00 86.44 72 HIS A N 1
ATOM 535 C CA . HIS A 1 72 ? -5.431 0.448 1.841 1.00 86.44 72 HIS A CA 1
ATOM 536 C C . HIS A 1 72 ? -5.269 -0.575 0.710 1.00 86.44 72 HIS A C 1
ATOM 538 O O . HIS A 1 72 ? -4.206 -0.625 0.092 1.00 86.44 72 HIS A O 1
ATOM 544 N N . GLU A 1 73 ? -6.334 -1.300 0.367 1.00 86.69 73 GLU A N 1
ATOM 545 C CA . GLU A 1 73 ? -6.360 -2.250 -0.745 1.00 86.69 73 GLU A CA 1
ATOM 546 C C . GLU A 1 73 ? -6.115 -1.562 -2.092 1.00 86.69 73 GLU A C 1
ATOM 548 O O . GLU A 1 73 ? -5.286 -2.028 -2.872 1.00 86.69 73 GLU A O 1
ATOM 553 N N . VAL A 1 74 ? -6.747 -0.409 -2.343 1.00 89.19 74 VAL A N 1
ATOM 554 C CA . VAL A 1 74 ? -6.482 0.401 -3.545 1.00 89.19 74 VAL A CA 1
ATOM 555 C C . VAL A 1 74 ? -5.015 0.834 -3.590 1.00 89.19 74 VAL A C 1
ATOM 557 O O . VAL A 1 74 ? -4.360 0.689 -4.623 1.00 89.19 74 VAL A O 1
ATOM 560 N N . GLY A 1 75 ? -4.469 1.309 -2.465 1.00 84.94 75 GLY A N 1
ATOM 561 C CA . GLY A 1 75 ? -3.059 1.685 -2.362 1.00 84.94 75 GLY A CA 1
ATOM 562 C C . GLY A 1 75 ? -2.119 0.521 -2.687 1.00 84.94 75 GLY A C 1
ATOM 563 O O . GLY A 1 75 ? -1.212 0.671 -3.504 1.00 84.94 75 GLY A O 1
ATOM 564 N N . ALA A 1 76 ? -2.362 -0.656 -2.108 1.00 88.38 76 ALA A N 1
ATOM 565 C CA . ALA A 1 76 ? -1.596 -1.866 -2.398 1.00 88.38 76 ALA A CA 1
ATOM 566 C C . ALA A 1 76 ? -1.764 -2.329 -3.856 1.00 88.38 76 ALA A C 1
ATOM 568 O O . ALA A 1 76 ? -0.798 -2.774 -4.480 1.00 88.38 76 ALA A O 1
ATOM 569 N N . GLY A 1 77 ? -2.972 -2.202 -4.409 1.00 88.31 77 GLY A N 1
ATOM 570 C CA . GLY A 1 77 ? -3.308 -2.561 -5.783 1.00 88.31 77 GLY A CA 1
ATOM 571 C C . GLY A 1 77 ? -2.507 -1.769 -6.811 1.00 88.31 77 GLY A C 1
ATOM 572 O O . GLY A 1 77 ? -1.996 -2.359 -7.761 1.00 88.31 77 GLY A O 1
ATOM 573 N N . ILE A 1 78 ? -2.302 -0.469 -6.580 1.00 89.00 78 ILE A N 1
ATOM 574 C CA . ILE A 1 78 ? -1.472 0.377 -7.448 1.00 89.00 78 ILE A CA 1
ATOM 575 C C . ILE A 1 78 ? -0.030 -0.151 -7.489 1.00 89.00 78 ILE A C 1
ATOM 577 O O . ILE A 1 78 ? 0.506 -0.389 -8.569 1.00 89.00 78 ILE A O 1
ATOM 581 N N . PHE A 1 79 ? 0.597 -0.409 -6.334 1.00 88.25 79 PHE A N 1
ATOM 582 C CA . PHE A 1 79 ? 1.969 -0.939 -6.299 1.00 88.25 79 PHE A CA 1
ATOM 583 C C . PHE A 1 79 ? 2.086 -2.331 -6.920 1.00 88.25 79 PHE A C 1
ATOM 585 O O . PHE A 1 79 ? 3.100 -2.624 -7.553 1.00 88.25 79 PHE A O 1
ATOM 592 N N . LYS A 1 80 ? 1.046 -3.163 -6.795 1.00 88.44 80 LYS A N 1
ATOM 593 C CA . LYS A 1 80 ? 0.977 -4.451 -7.489 1.00 88.44 80 LYS A CA 1
ATOM 594 C C . LYS A 1 80 ? 1.002 -4.260 -9.005 1.00 88.44 80 LYS A C 1
ATOM 596 O O . LYS A 1 80 ? 1.847 -4.841 -9.672 1.00 88.44 80 LYS A O 1
ATOM 601 N N . GLN A 1 81 ? 0.134 -3.398 -9.532 1.00 90.56 81 GLN A N 1
ATOM 602 C CA . GLN A 1 81 ? 0.069 -3.109 -10.966 1.00 90.56 81 GLN A CA 1
ATOM 603 C C . GLN A 1 81 ? 1.390 -2.541 -11.495 1.00 90.56 81 GLN A C 1
ATOM 605 O O . GLN A 1 81 ? 1.856 -2.955 -12.552 1.00 90.56 81 GLN A O 1
ATOM 610 N N . PHE A 1 82 ? 2.037 -1.644 -10.747 1.00 87.56 82 PHE A N 1
ATOM 611 C CA . PHE A 1 82 ? 3.370 -1.154 -11.104 1.00 87.56 82 PHE A CA 1
ATOM 612 C C . PHE A 1 82 ? 4.428 -2.265 -11.093 1.00 87.56 82 PHE A C 1
ATOM 614 O O . PHE A 1 82 ? 5.265 -2.306 -11.994 1.00 87.56 82 PHE A O 1
ATOM 621 N N . GLY A 1 83 ? 4.375 -3.180 -10.121 1.00 88.75 83 GLY A N 1
ATOM 622 C CA . GLY A 1 83 ? 5.246 -4.355 -10.068 1.00 88.75 83 GLY A CA 1
ATOM 623 C C . GLY A 1 83 ? 5.046 -5.303 -11.252 1.00 88.75 83 GLY A C 1
ATOM 624 O O . GLY A 1 83 ? 6.025 -5.809 -11.787 1.00 88.75 83 GLY A O 1
ATOM 625 N N . ASP A 1 84 ? 3.807 -5.476 -11.709 1.00 88.00 84 ASP A N 1
ATOM 626 C CA . ASP A 1 84 ? 3.475 -6.338 -12.849 1.00 88.00 84 ASP A CA 1
ATOM 627 C C . ASP A 1 84 ? 3.852 -5.689 -14.200 1.00 88.00 84 ASP A C 1
ATOM 629 O O . ASP A 1 84 ? 4.284 -6.371 -15.130 1.00 88.00 84 ASP A O 1
ATOM 633 N N . VAL A 1 85 ? 3.732 -4.360 -14.320 1.00 90.94 85 VAL A N 1
ATOM 634 C CA . VAL A 1 85 ? 4.022 -3.614 -15.561 1.00 90.94 85 VAL A CA 1
ATOM 635 C C . VAL A 1 85 ? 5.516 -3.306 -15.730 1.00 90.94 85 VAL A C 1
ATOM 637 O O . VAL A 1 85 ? 6.003 -3.240 -16.861 1.00 90.94 85 VAL A O 1
ATOM 640 N N . ALA A 1 86 ? 6.278 -3.142 -14.645 1.00 89.56 86 ALA A N 1
ATOM 641 C CA . ALA A 1 86 ? 7.697 -2.776 -14.713 1.00 89.56 86 ALA A CA 1
ATOM 642 C C . ALA A 1 86 ? 8.582 -3.767 -15.517 1.00 89.56 86 ALA A C 1
ATOM 644 O O . ALA A 1 86 ? 9.379 -3.302 -16.338 1.00 89.56 86 ALA A O 1
ATOM 645 N N . PRO A 1 87 ? 8.437 -5.104 -15.401 1.00 89.75 87 PRO A N 1
ATOM 646 C CA . PRO A 1 87 ? 9.175 -6.059 -16.230 1.00 89.75 87 PRO A CA 1
ATOM 647 C C . PRO A 1 87 ? 8.735 -6.020 -17.697 1.00 89.75 87 PRO A C 1
ATOM 649 O O . PRO A 1 87 ? 9.570 -6.137 -18.593 1.00 89.75 87 PRO A O 1
ATOM 652 N N . ALA A 1 88 ? 7.440 -5.798 -17.954 1.00 90.44 88 ALA A N 1
ATOM 653 C CA . ALA A 1 88 ? 6.917 -5.648 -19.309 1.00 90.44 88 ALA A CA 1
ATOM 654 C C . ALA A 1 88 ? 7.510 -4.417 -20.014 1.00 90.44 88 ALA A C 1
ATOM 656 O O . ALA A 1 88 ? 7.900 -4.504 -21.177 1.00 90.44 88 ALA A O 1
ATOM 657 N N . MET A 1 89 ? 7.678 -3.299 -19.300 1.00 88.75 89 MET A N 1
ATOM 658 C CA . MET A 1 89 ? 8.396 -2.126 -19.816 1.00 88.75 89 MET A CA 1
ATOM 659 C C . MET A 1 89 ? 9.880 -2.420 -20.082 1.00 88.75 89 MET A C 1
ATOM 661 O O . MET A 1 89 ? 10.426 -1.953 -21.081 1.00 88.75 89 MET A O 1
ATOM 665 N N . GL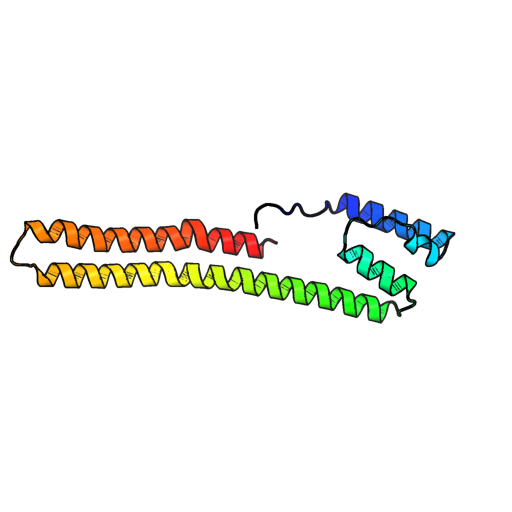Y A 1 90 ? 10.525 -3.244 -19.249 1.00 89.19 90 GLY A N 1
ATOM 666 C CA . GLY A 1 90 ? 11.889 -3.727 -19.493 1.00 89.19 90 GLY A CA 1
ATOM 667 C C . GLY A 1 90 ? 12.015 -4.517 -20.802 1.00 89.19 90 GLY A C 1
ATOM 668 O O . GLY A 1 90 ? 12.944 -4.281 -21.571 1.00 89.19 90 GLY A O 1
ATOM 669 N N . MET A 1 91 ? 11.037 -5.379 -21.110 1.00 90.12 91 MET A N 1
ATOM 670 C CA . MET A 1 91 ? 10.976 -6.100 -22.392 1.00 90.12 91 MET A CA 1
ATOM 671 C C . MET A 1 91 ? 10.740 -5.172 -23.592 1.00 90.12 91 MET A C 1
ATOM 673 O O . MET A 1 91 ? 11.244 -5.429 -24.677 1.00 90.12 91 MET A O 1
ATOM 677 N N . ILE A 1 92 ? 10.015 -4.063 -23.433 1.00 90.12 92 ILE A N 1
ATOM 678 C CA . ILE A 1 92 ? 9.911 -3.056 -24.505 1.00 90.12 92 ILE A CA 1
ATOM 679 C C . ILE A 1 92 ? 11.273 -2.381 -24.736 1.00 90.12 92 ILE A C 1
ATOM 681 O O . ILE A 1 92 ? 11.668 -2.152 -25.879 1.00 90.12 92 ILE A O 1
ATOM 685 N N . GLY A 1 93 ? 12.030 -2.124 -23.667 1.00 88.00 93 GLY A N 1
ATOM 686 C CA . GLY A 1 93 ? 13.393 -1.594 -23.748 1.00 88.00 93 GLY A CA 1
ATOM 687 C C . GLY A 1 93 ? 14.362 -2.499 -24.517 1.00 88.00 93 GLY A C 1
ATOM 688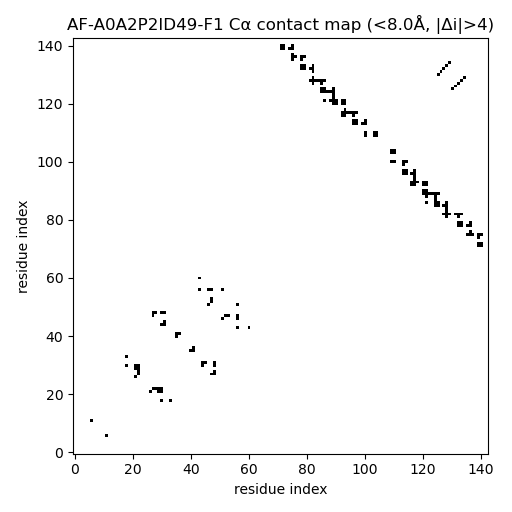 O O . GLY A 1 93 ? 15.184 -1.993 -25.286 1.00 88.00 93 GLY A O 1
ATOM 689 N N . THR A 1 94 ? 14.230 -3.828 -24.400 1.00 89.06 94 THR A N 1
ATOM 690 C CA . THR A 1 94 ? 15.048 -4.762 -25.197 1.00 89.06 94 THR A CA 1
ATOM 691 C C . THR A 1 94 ? 14.722 -4.686 -26.677 1.00 89.06 94 THR A C 1
ATOM 693 O O . THR A 1 94 ? 15.640 -4.678 -27.493 1.00 89.06 94 THR A O 1
ATOM 696 N N . LEU A 1 95 ? 13.439 -4.571 -27.032 1.00 89.62 95 LEU A N 1
ATOM 697 C CA . LEU A 1 95 ? 13.016 -4.407 -28.421 1.00 89.62 95 LEU A CA 1
ATOM 698 C C . LEU A 1 95 ? 13.587 -3.118 -29.022 1.00 89.62 95 LEU A C 1
ATOM 700 O O . LEU A 1 95 ? 14.108 -3.148 -30.134 1.00 89.62 95 LEU A O 1
ATOM 704 N N . ILE A 1 96 ? 13.573 -2.010 -28.272 1.00 87.25 96 ILE A N 1
ATOM 705 C CA . ILE A 1 96 ? 14.182 -0.744 -28.710 1.00 87.25 96 ILE A CA 1
ATOM 706 C C . ILE A 1 96 ? 15.693 -0.913 -28.931 1.00 87.25 96 ILE A C 1
ATOM 708 O O . ILE A 1 96 ? 16.216 -0.478 -29.957 1.00 87.25 96 ILE A O 1
ATOM 712 N N . GLY A 1 97 ? 16.395 -1.578 -28.008 1.00 85.62 97 GLY A N 1
ATOM 713 C CA . GLY A 1 97 ? 17.832 -1.834 -28.140 1.00 85.62 97 GLY A CA 1
ATOM 714 C C . GLY A 1 97 ? 18.183 -2.748 -29.319 1.00 85.62 97 GLY A C 1
ATOM 715 O O . GLY A 1 97 ? 19.163 -2.496 -30.018 1.00 85.62 97 GLY A O 1
ATOM 716 N N . LEU A 1 98 ? 17.353 -3.757 -29.604 1.00 85.75 98 LEU A N 1
ATOM 717 C CA . LEU A 1 98 ? 17.506 -4.626 -30.775 1.00 85.75 98 LEU A CA 1
ATOM 718 C C . LEU A 1 98 ? 17.283 -3.867 -32.089 1.00 85.75 98 LEU A C 1
ATOM 720 O O . LEU A 1 98 ? 18.060 -4.037 -33.025 1.00 85.75 98 LEU A O 1
ATOM 724 N N . VAL A 1 99 ? 16.277 -2.991 -32.158 1.00 87.06 99 VAL A N 1
ATOM 725 C CA . VAL A 1 99 ? 16.053 -2.129 -33.333 1.00 87.06 99 VAL A CA 1
ATOM 726 C C . VAL A 1 99 ? 17.245 -1.190 -33.552 1.00 87.06 99 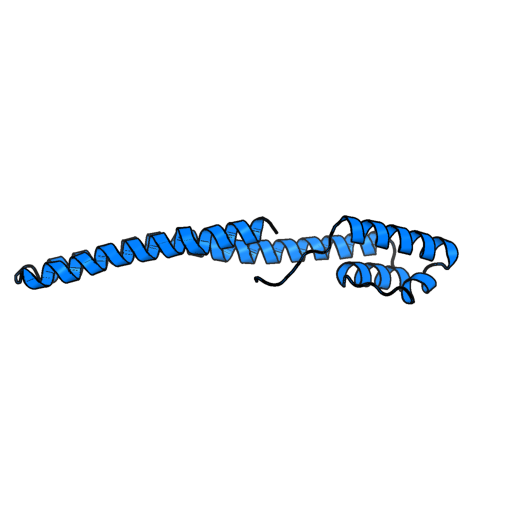VAL A C 1
ATOM 728 O O . VAL A 1 99 ? 17.722 -1.056 -34.678 1.00 87.06 99 VAL A O 1
ATOM 731 N N . ALA A 1 100 ? 17.780 -0.593 -32.483 1.00 82.38 100 ALA A N 1
ATOM 732 C CA . ALA A 1 100 ? 18.960 0.271 -32.556 1.00 82.38 100 ALA A CA 1
ATOM 733 C C . ALA A 1 100 ? 20.228 -0.484 -32.996 1.00 82.38 100 ALA A C 1
ATOM 735 O O . ALA A 1 100 ? 21.039 0.063 -33.743 1.00 82.38 100 ALA A O 1
ATOM 736 N N . MET A 1 101 ? 20.384 -1.739 -32.565 1.00 83.44 101 MET A N 1
ATOM 737 C CA . MET A 1 101 ? 21.482 -2.613 -32.983 1.00 83.44 101 MET A CA 1
ATOM 738 C C . MET A 1 101 ? 21.389 -2.953 -34.476 1.00 83.44 101 MET A C 1
ATOM 740 O O . MET A 1 101 ? 22.379 -2.829 -35.192 1.00 83.44 101 MET A O 1
ATOM 744 N N . LEU A 1 102 ? 20.200 -3.334 -34.957 1.00 82.06 102 LEU A N 1
ATOM 745 C CA . LEU A 1 102 ? 19.969 -3.648 -36.371 1.00 82.06 102 LEU A CA 1
ATOM 746 C C . LEU A 1 102 ? 20.145 -2.421 -37.279 1.00 82.06 102 LEU A C 1
ATOM 748 O O . LEU A 1 102 ? 20.570 -2.564 -38.420 1.00 82.06 102 LEU A O 1
ATOM 752 N N . SER A 1 103 ? 19.864 -1.218 -36.771 1.00 80.56 103 SER A N 1
ATOM 753 C CA . SER A 1 103 ? 20.018 0.032 -37.524 1.00 80.56 103 SER A CA 1
ATOM 754 C C . SER A 1 103 ? 21.474 0.463 -37.744 1.00 80.56 103 SER A C 1
ATOM 756 O O . SER A 1 103 ? 21.707 1.285 -38.625 1.00 80.56 103 SER A O 1
ATOM 758 N N . ASN A 1 104 ? 22.434 -0.037 -36.958 1.00 75.69 104 ASN A N 1
ATOM 759 C CA . ASN A 1 104 ? 23.853 0.343 -37.041 1.00 75.69 104 ASN A CA 1
ATOM 760 C C . ASN A 1 104 ? 24.762 -0.873 -37.283 1.00 75.69 104 ASN A C 1
ATOM 762 O O . ASN A 1 104 ? 25.891 -0.935 -36.794 1.00 75.69 104 ASN A O 1
ATOM 766 N N . MET A 1 105 ? 24.269 -1.860 -38.034 1.00 69.06 105 MET A N 1
ATOM 767 C CA . MET A 1 105 ? 24.981 -3.124 -38.243 1.00 69.06 105 MET A CA 1
ATOM 768 C C . MET A 1 105 ? 26.325 -2.959 -38.979 1.00 69.06 105 MET A C 1
ATOM 770 O O . MET A 1 105 ? 27.187 -3.829 -38.872 1.00 69.06 105 MET A O 1
ATOM 774 N N . ASP A 1 106 ? 26.523 -1.833 -39.668 1.00 74.19 106 ASP A N 1
ATOM 775 C CA . ASP A 1 106 ? 27.728 -1.535 -40.448 1.00 74.19 106 ASP A CA 1
ATOM 776 C C . ASP A 1 106 ? 28.929 -1.069 -39.594 1.00 74.19 106 ASP A C 1
ATOM 778 O O . ASP A 1 106 ? 30.065 -1.120 -40.069 1.00 74.19 106 ASP A O 1
ATOM 782 N N . ASP A 1 107 ? 28.720 -0.656 -38.332 1.00 75.69 107 ASP A N 1
ATOM 783 C CA . ASP A 1 107 ? 29.801 -0.280 -37.403 1.00 75.69 107 ASP A CA 1
ATOM 784 C C . ASP A 1 107 ? 29.823 -1.186 -36.153 1.00 75.69 107 ASP A C 1
ATOM 786 O O . ASP A 1 107 ? 29.056 -0.965 -35.206 1.00 75.69 107 ASP A O 1
ATOM 790 N N . PRO A 1 108 ? 30.757 -2.156 -36.071 1.00 74.38 108 PRO A N 1
ATOM 791 C CA . PRO A 1 108 ? 30.904 -3.051 -34.923 1.00 74.38 108 PRO A CA 1
ATOM 792 C C . PRO A 1 108 ? 31.102 -2.342 -33.576 1.00 74.38 108 PRO A C 1
ATOM 794 O O . PRO A 1 108 ? 30.767 -2.907 -32.533 1.00 74.38 108 PRO A O 1
ATOM 797 N N . LYS A 1 109 ? 31.627 -1.106 -33.558 1.00 79.88 109 LYS A N 1
ATOM 798 C CA . LYS A 1 109 ? 31.818 -0.341 -32.312 1.00 79.88 109 LYS A CA 1
ATOM 799 C C . LYS A 1 109 ? 30.498 0.149 -31.716 1.00 79.88 109 LYS A C 1
ATOM 801 O O . LYS A 1 109 ? 30.415 0.333 -30.504 1.00 79.88 109 LYS A O 1
ATOM 806 N N . SER A 1 110 ? 29.474 0.334 -32.545 1.00 75.50 110 SER A N 1
ATOM 807 C CA . SER A 1 110 ? 28.157 0.837 -32.137 1.00 75.50 110 SER A CA 1
ATOM 808 C C . SER A 1 110 ? 27.230 -0.251 -31.566 1.00 75.50 110 SER A C 1
ATOM 810 O O . SER A 1 110 ? 26.293 0.050 -30.825 1.00 75.50 110 SER A O 1
ATOM 812 N N . ILE A 1 111 ? 27.543 -1.526 -31.826 1.00 78.25 111 ILE A N 1
ATOM 813 C CA . ILE A 1 111 ? 26.761 -2.687 -31.374 1.00 78.25 111 ILE A CA 1
ATOM 814 C C . ILE A 1 111 ? 26.830 -2.865 -29.849 1.00 78.25 111 ILE A C 1
ATOM 816 O O . ILE A 1 111 ? 25.812 -3.123 -29.204 1.00 78.25 111 ILE A O 1
ATOM 820 N N . GLY A 1 112 ? 28.016 -2.696 -29.255 1.00 82.25 112 GLY A N 1
ATOM 821 C CA . GLY A 1 112 ? 28.225 -2.855 -27.809 1.00 82.25 112 GLY A CA 1
ATOM 822 C C . GLY A 1 112 ? 27.338 -1.931 -26.957 1.00 82.25 112 GLY A C 1
ATOM 823 O O . GLY A 1 112 ? 26.634 -2.421 -26.071 1.00 82.25 112 GLY A O 1
ATOM 824 N N . PRO A 1 113 ? 27.306 -0.612 -27.234 1.00 83.38 113 PRO A N 1
ATOM 825 C CA . PRO A 1 113 ? 26.415 0.321 -26.547 1.00 83.38 113 PRO A CA 1
ATOM 826 C C . PRO A 1 113 ? 24.921 -0.010 -26.693 1.00 83.38 113 PRO A C 1
ATOM 828 O O . PRO A 1 113 ? 24.194 0.033 -25.700 1.00 83.38 113 PRO A O 1
ATOM 831 N N . ALA A 1 114 ? 24.452 -0.386 -27.890 1.00 81.50 114 ALA A N 1
ATOM 832 C CA . ALA A 1 114 ? 23.042 -0.722 -28.125 1.00 81.50 114 ALA A CA 1
ATOM 833 C C . ALA A 1 114 ? 22.602 -1.976 -27.344 1.00 81.50 114 ALA A C 1
ATOM 835 O O . ALA A 1 114 ? 21.533 -1.997 -26.728 1.00 81.50 114 ALA A O 1
ATOM 836 N N . MET A 1 115 ? 23.467 -2.994 -27.292 1.00 84.75 115 MET A N 1
ATOM 837 C CA . MET A 1 115 ? 23.237 -4.204 -26.503 1.00 84.75 115 MET A CA 1
ATOM 838 C C . MET A 1 115 ? 23.219 -3.916 -24.993 1.00 84.75 115 MET A C 1
ATOM 840 O O . MET A 1 115 ? 22.380 -4.457 -24.271 1.00 84.75 115 MET A O 1
ATOM 844 N N . ALA A 1 116 ? 24.097 -3.035 -24.503 1.00 85.00 116 ALA A N 1
ATOM 845 C CA . ALA A 1 116 ? 24.116 -2.644 -23.094 1.00 85.00 116 ALA A CA 1
ATOM 846 C C . ALA A 1 116 ? 22.799 -1.973 -22.663 1.00 85.00 116 ALA A C 1
ATOM 848 O O . ALA A 1 116 ? 22.275 -2.288 -21.595 1.00 85.00 116 ALA A O 1
ATOM 849 N N . VAL A 1 117 ? 22.217 -1.110 -23.504 1.00 85.56 117 VAL A N 1
ATOM 850 C CA . VAL A 1 117 ? 20.915 -0.471 -23.229 1.00 85.56 117 VAL A CA 1
ATOM 851 C C . VAL A 1 117 ? 19.786 -1.507 -23.144 1.00 85.56 117 VAL A C 1
ATOM 853 O O . VAL A 1 117 ? 18.964 -1.445 -22.226 1.00 85.56 117 VAL A O 1
ATOM 856 N N . ALA A 1 118 ? 19.769 -2.503 -24.035 1.00 87.69 118 ALA A N 1
ATOM 857 C CA . ALA A 1 118 ? 18.780 -3.584 -23.993 1.00 87.69 118 ALA A CA 1
ATOM 858 C C . ALA A 1 118 ? 18.847 -4.380 -22.673 1.00 87.69 118 ALA A C 1
ATOM 860 O O . ALA A 1 118 ? 17.831 -4.646 -22.029 1.00 87.69 118 ALA A O 1
ATOM 861 N N . LEU A 1 119 ? 20.053 -4.726 -22.222 1.00 88.19 119 LEU A N 1
ATOM 862 C CA . LEU A 1 119 ? 20.234 -5.494 -20.989 1.00 88.19 119 LEU A CA 1
ATOM 863 C C . LEU A 1 119 ? 19.933 -4.663 -19.734 1.00 88.19 119 LEU A C 1
ATOM 865 O O . LEU A 1 119 ? 19.272 -5.150 -18.815 1.00 88.19 119 LEU A O 1
ATOM 869 N N . LEU A 1 120 ? 20.360 -3.397 -19.703 1.00 90.62 120 LEU A N 1
ATOM 870 C CA . LEU A 1 120 ? 20.116 -2.502 -18.571 1.00 90.62 120 LEU A CA 1
ATOM 871 C C . LEU A 1 120 ? 18.627 -2.201 -18.387 1.00 90.62 120 LEU A C 1
ATOM 873 O O . LEU A 1 120 ? 18.149 -2.187 -17.257 1.00 90.62 120 LEU A O 1
ATOM 877 N N . THR A 1 121 ? 17.870 -2.011 -19.468 1.00 90.69 121 THR A N 1
ATOM 878 C CA . THR A 1 121 ? 16.419 -1.771 -19.371 1.00 90.69 121 THR A CA 1
ATOM 879 C C . THR A 1 121 ? 15.672 -2.964 -18.769 1.00 90.69 121 THR A C 1
ATOM 881 O O . THR A 1 121 ? 14.795 -2.769 -17.926 1.00 90.69 121 THR A O 1
ATOM 884 N N . THR A 1 122 ? 16.079 -4.197 -19.092 1.00 91.44 122 THR A N 1
ATOM 885 C CA . THR A 1 122 ? 15.539 -5.414 -18.454 1.00 91.44 122 THR A CA 1
ATOM 886 C C . THR A 1 122 ? 15.923 -5.499 -16.980 1.00 91.44 122 THR A C 1
ATOM 888 O O . THR A 1 122 ? 15.076 -5.790 -16.135 1.00 91.44 122 THR A O 1
ATOM 891 N N . LEU A 1 123 ? 17.189 -5.210 -16.661 1.00 88.88 123 LEU A N 1
ATOM 892 C CA . LEU A 1 123 ? 17.693 -5.217 -15.290 1.00 88.88 123 LEU A CA 1
ATOM 893 C C . LEU A 1 123 ? 16.934 -4.208 -14.418 1.00 88.88 123 LEU A C 1
ATOM 895 O O . LEU A 1 123 ? 16.442 -4.568 -13.351 1.00 88.88 123 LEU A O 1
ATOM 899 N N . TYR A 1 124 ? 16.791 -2.962 -14.876 1.00 90.75 124 TYR A N 1
ATOM 900 C CA . TYR A 1 124 ? 16.075 -1.925 -14.134 1.00 90.75 124 TYR A CA 1
ATOM 901 C C . TYR A 1 124 ? 14.580 -2.232 -14.001 1.00 90.75 124 TYR A C 1
ATOM 903 O O . TYR A 1 124 ? 14.036 -2.061 -12.911 1.00 90.75 124 TYR A O 1
ATOM 911 N N . GLY A 1 125 ? 13.929 -2.753 -15.048 1.00 89.56 125 GLY A N 1
ATOM 912 C CA . GLY A 1 125 ? 12.530 -3.186 -14.974 1.00 89.56 125 GLY A CA 1
ATOM 913 C C . GLY A 1 125 ? 12.312 -4.292 -13.935 1.00 89.56 125 GLY A C 1
ATOM 914 O O . GLY A 1 125 ? 11.414 -4.194 -13.098 1.00 89.56 125 GLY A O 1
ATOM 915 N N . ALA A 1 126 ? 13.184 -5.306 -13.924 1.00 89.62 126 ALA A N 1
ATOM 916 C CA . ALA A 1 126 ? 13.121 -6.405 -12.962 1.00 89.62 126 ALA A CA 1
ATOM 917 C C . ALA A 1 126 ? 13.455 -5.967 -11.524 1.00 89.62 126 ALA A C 1
ATOM 919 O O . ALA A 1 126 ? 12.808 -6.437 -10.584 1.00 89.62 126 ALA A O 1
ATOM 920 N N . MET A 1 127 ? 14.426 -5.063 -11.341 1.00 91.75 127 MET A N 1
ATOM 921 C CA . MET A 1 127 ? 14.776 -4.519 -10.024 1.00 91.75 127 MET A CA 1
ATOM 922 C C . MET A 1 127 ? 13.642 -3.675 -9.444 1.00 91.75 127 MET A C 1
ATOM 924 O O . MET A 1 127 ? 13.276 -3.868 -8.289 1.00 91.75 127 MET A O 1
ATOM 928 N N . ILE A 1 128 ? 13.043 -2.774 -10.226 1.00 89.56 128 ILE A N 1
ATOM 929 C CA . ILE A 1 128 ? 11.937 -1.934 -9.743 1.00 89.56 128 ILE A CA 1
ATOM 930 C C . ILE A 1 128 ? 10.738 -2.805 -9.349 1.00 89.56 128 ILE A C 1
ATOM 932 O O . ILE A 1 128 ? 10.158 -2.604 -8.282 1.00 89.56 128 ILE A O 1
ATOM 936 N N . ALA A 1 129 ? 10.420 -3.821 -10.155 1.00 89.69 129 ALA A N 1
ATOM 937 C CA . ALA A 1 129 ?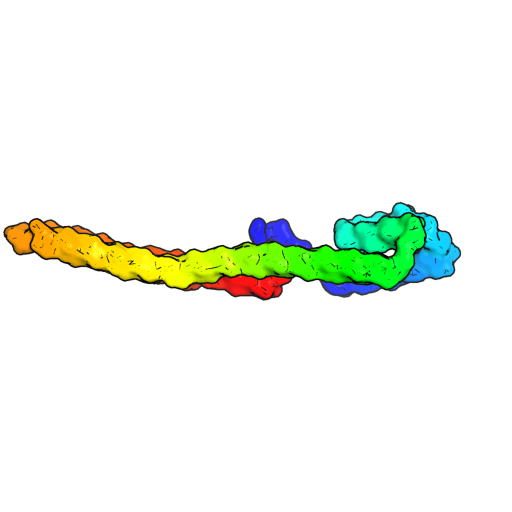 9.343 -4.757 -9.864 1.00 89.69 129 ALA A CA 1
ATOM 938 C C . ALA A 1 129 ? 9.566 -5.518 -8.550 1.00 89.69 129 ALA A C 1
ATOM 940 O O . ALA A 1 129 ? 8.762 -5.421 -7.622 1.00 89.69 129 ALA A O 1
ATOM 941 N N . ASN A 1 130 ? 10.681 -6.247 -8.458 1.00 87.00 130 ASN A N 1
ATOM 942 C CA . ASN A 1 130 ? 10.898 -7.231 -7.398 1.00 87.00 130 ASN A CA 1
ATOM 943 C C . ASN A 1 130 ? 11.515 -6.648 -6.127 1.00 87.00 130 ASN A C 1
ATOM 945 O O . ASN A 1 130 ? 11.264 -7.156 -5.040 1.00 87.00 130 ASN A O 1
ATOM 949 N N . MET A 1 131 ? 12.322 -5.593 -6.240 1.00 86.25 131 MET A N 1
ATOM 950 C CA . MET A 1 131 ? 13.039 -5.023 -5.099 1.00 86.25 131 MET A CA 1
ATOM 951 C C . MET A 1 131 ? 12.285 -3.854 -4.456 1.00 86.25 131 MET A C 1
ATOM 953 O O . MET A 1 131 ? 12.530 -3.543 -3.292 1.00 86.25 131 MET A O 1
ATOM 957 N N . VAL A 1 132 ? 11.366 -3.210 -5.186 1.00 86.50 132 VAL A N 1
ATOM 958 C CA . VAL A 1 132 ? 10.664 -2.009 -4.709 1.00 86.50 132 VAL A CA 1
ATOM 959 C C . VAL A 1 132 ? 9.151 -2.210 -4.691 1.00 86.50 132 VAL A C 1
ATOM 961 O O . VAL A 1 132 ? 8.549 -2.183 -3.621 1.00 86.50 132 VAL A O 1
ATOM 964 N N . CYS A 1 133 ? 8.515 -2.435 -5.841 1.00 86.94 133 CYS A N 1
ATOM 965 C CA . CYS A 1 133 ? 7.054 -2.409 -5.948 1.00 86.94 133 CYS A CA 1
ATOM 966 C C . CYS A 1 133 ? 6.367 -3.571 -5.220 1.00 86.94 133 CYS A C 1
ATOM 968 O O . CYS A 1 133 ? 5.459 -3.337 -4.421 1.00 86.94 133 CYS A O 1
ATOM 970 N N . LEU A 1 134 ? 6.814 -4.807 -5.449 1.00 86.75 134 LEU A N 1
ATOM 971 C CA . LEU A 1 134 ? 6.251 -5.998 -4.808 1.00 86.75 134 LEU A CA 1
ATOM 972 C C . LEU A 1 134 ? 6.417 -6.012 -3.276 1.00 86.75 134 LEU A C 1
ATOM 974 O O . LEU A 1 134 ? 5.403 -6.161 -2.595 1.00 86.75 134 LEU A O 1
ATOM 978 N N . PRO A 1 135 ? 7.603 -5.756 -2.686 1.00 86.44 135 PRO A N 1
ATOM 979 C CA . PRO A 1 135 ? 7.733 -5.744 -1.228 1.00 86.44 135 PRO A CA 1
ATOM 980 C C . PRO A 1 135 ? 6.958 -4.593 -0.573 1.00 86.44 135 PRO A C 1
ATOM 982 O O . PRO A 1 135 ? 6.458 -4.747 0.542 1.00 86.44 135 PRO A O 1
ATOM 985 N N . ILE A 1 136 ? 6.811 -3.446 -1.249 1.00 85.94 136 ILE A N 1
ATOM 986 C CA . ILE A 1 136 ? 5.943 -2.359 -0.772 1.00 85.94 136 ILE A CA 1
ATOM 987 C C . ILE A 1 136 ? 4.472 -2.786 -0.822 1.00 85.94 136 ILE A C 1
ATOM 989 O O . ILE A 1 136 ? 3.744 -2.533 0.136 1.00 85.94 136 ILE A O 1
ATOM 993 N N . CYS A 1 137 ? 4.037 -3.456 -1.894 1.00 86.50 137 CYS A N 1
ATOM 994 C CA . CYS A 1 137 ? 2.685 -4.001 -2.011 1.00 86.50 137 CYS A CA 1
ATOM 995 C C . CYS A 1 137 ? 2.385 -5.006 -0.893 1.00 86.50 137 CYS A C 1
ATOM 997 O O . CYS A 1 137 ? 1.381 -4.864 -0.196 1.00 86.50 137 CYS A O 1
ATOM 999 N N . ASP A 1 138 ? 3.270 -5.977 -0.677 1.00 84.62 138 ASP A N 1
ATOM 1000 C CA . ASP A 1 138 ? 3.088 -7.000 0.352 1.00 84.62 138 ASP A CA 1
ATOM 1001 C C . ASP A 1 138 ? 3.057 -6.378 1.748 1.00 84.62 138 ASP A C 1
ATOM 1003 O O . ASP A 1 138 ? 2.209 -6.728 2.567 1.00 84.62 138 ASP A O 1
ATOM 1007 N N . LYS A 1 139 ? 3.895 -5.367 2.002 1.00 82.38 139 LYS A N 1
ATOM 1008 C CA . LYS A 1 139 ? 3.884 -4.632 3.271 1.00 82.38 139 LYS A CA 1
ATOM 1009 C C . LYS A 1 139 ? 2.635 -3.771 3.469 1.00 82.38 139 LYS A C 1
ATOM 1011 O O . LYS A 1 139 ? 2.216 -3.586 4.608 1.00 82.38 139 LYS A O 1
ATOM 1016 N N . LEU A 1 140 ? 2.050 -3.247 2.392 1.00 82.31 140 LEU A N 1
ATOM 1017 C CA . LEU A 1 140 ? 0.777 -2.523 2.430 1.00 82.31 140 LEU A CA 1
ATOM 1018 C C . LEU A 1 140 ? -0.422 -3.451 2.631 1.00 82.31 140 LEU A C 1
ATOM 1020 O O . LEU A 1 140 ? -1.407 -2.996 3.187 1.00 82.31 140 LEU A O 1
ATOM 1024 N N . LYS A 1 141 ? -0.347 -4.713 2.190 1.00 79.69 141 LYS A N 1
ATOM 1025 C CA . LYS A 1 141 ? -1.389 -5.728 2.435 1.00 79.69 141 LYS A CA 1
ATOM 1026 C C . LYS A 1 141 ? -1.312 -6.351 3.818 1.00 79.69 141 LYS A C 1
ATOM 1028 O O . LYS A 1 141 ? -2.324 -6.792 4.344 1.00 79.69 141 LYS A O 1
ATOM 1033 N N . LEU A 1 142 ? -0.107 -6.447 4.377 1.00 77.31 142 LEU A N 1
ATOM 1034 C CA . LEU A 1 142 ? 0.103 -6.984 5.720 1.00 77.31 142 LEU A CA 1
ATOM 1035 C C . LEU A 1 142 ? -0.427 -6.044 6.818 1.00 77.31 142 LEU A C 1
ATOM 1037 O O . LEU A 1 142 ? -0.391 -6.397 7.994 1.00 77.31 142 LEU A O 1
ATOM 1041 N N . ARG A 1 143 ? -0.861 -4.841 6.438 1.00 63.94 143 ARG A N 1
ATOM 1042 C CA . ARG A 1 143 ? -1.340 -3.779 7.309 1.00 63.94 143 ARG A CA 1
ATOM 1043 C C . ARG A 1 143 ? -2.770 -3.408 6.949 1.00 63.94 143 ARG A C 1
ATOM 1045 O O . ARG A 1 143 ? -3.512 -3.086 7.899 1.00 63.94 143 ARG A O 1
#

Radius of gyration: 27.35 Å; Cα contacts (8 Å, |Δi|>4): 108; chains: 1; bounding box: 60×21×78 Å

InterPro domains:
  IPR000540 Flagellar motor protein MotA, conserved site [PS01307] (118-135)
  IPR002898 MotA/TolQ/ExbB proton channel [PF01618] (34-141)
  IPR047055 Motility protein A-like [PTHR30433] (2-142)

pLDDT: mean 83.55, std 8.3, range [44.06, 92.44]

Foldseek 3Di:
DPDDDDDDPVVVVVLVVVLVVQCVVPNLVSNVPDDDPDPLVVVLSVCVSVPDDPVVSVVVSVVVVVVVLVVLLVVLVVLLVLLVCLLVQLQVQLVQLVVQLVVPVVDPVSNVVSNVRSVVSNVRSNCCNPVPSVVVSVVSNVD

Mean predicted aligned error: 9.02 Å

Organism: NCBI:txid1518452

Solvent-accessible surface area (backbone atoms only — not comparable to full-atom values): 7669 Å² total; per-residue (Å²): 138,90,83,76,82,76,80,56,69,67,61,55,51,53,52,52,51,54,50,53,54,37,32,73,76,55,35,55,69,45,53,73,76,53,89,63,88,47,69,72,59,40,58,56,49,52,45,49,57,73,64,51,56,70,66,58,54,50,51,51,55,52,48,51,51,51,54,51,51,50,53,40,49,52,56,21,47,52,30,39,51,50,22,65,45,28,40,56,52,7,56,52,34,30,54,54,18,51,53,53,29,68,74,40,69,90,42,77,80,57,38,59,61,24,51,49,49,16,53,48,32,35,50,52,15,44,44,47,12,64,72,46,24,38,55,50,17,54,57,42,68,77,101

Secondary structure (DSSP, 8-state):
----PPPPHHHHHHHHHHHHHHHHHHTTHHHHSS--S-HHHHHHHHHHHTT--HHHHHHHHHHHHHHHHHHHHHHHHHHHHHHHHHHHHHHHHHHHHHHHHHHTTT-HHHHHHHHHHHHHHHHHHHHIIIIIIHHHHHHHH--